Protein AF-A0A7C4IG52-F1 (afdb_monomer)

Solvent-accessible surface area (backbone atoms only — not comparable to full-atom values): 4669 Å² total; per-residue (Å²): 119,70,74,60,54,57,54,48,65,68,46,40,60,79,77,53,64,73,88,53,72,88,45,48,75,64,56,46,53,61,49,46,47,51,50,22,41,56,57,32,56,74,72,46,96,49,79,86,51,26,68,62,53,14,52,51,47,34,52,50,53,53,54,50,51,53,50,51,53,50,51,52,53,52,50,50,56,62,72,75,106

Foldseek 3Di:
DVVVVVVCVVCCCVVPPDPCVVVVVVVVLVVLLVCLQVVQVVVDPDPVCRVVRSVVSSVVVVVVVVVVVVVVVVVVVVVVD

pLDDT: mean 79.82, std 10.15, range [53.47, 94.75]

Structure (mmCIF, N/CA/C/O backbone):
data_AF-A0A7C4IG52-F1
#
_entry.id   AF-A0A7C4IG52-F1
#
loop_
_atom_site.group_PDB
_atom_site.id
_atom_site.type_symbol
_atom_site.label_atom_id
_atom_site.label_alt_id
_atom_site.label_comp_id
_atom_site.label_asym_id
_atom_site.label_entity_id
_atom_site.label_seq_id
_atom_site.pdbx_PDB_ins_code
_atom_site.Cartn_x
_atom_site.Cartn_y
_atom_site.Cartn_z
_atom_site.occupancy
_atom_site.B_iso_or_equiv
_atom_site.auth_seq_id
_atom_site.auth_comp_id
_atom_site.auth_asym_id
_atom_site.auth_atom_id
_atom_site.pdbx_PDB_model_num
ATOM 1 N N . MET A 1 1 ? 30.344 -27.949 14.549 1.00 53.47 1 MET A N 1
ATOM 2 C CA . MET A 1 1 ? 29.475 -28.154 13.365 1.00 53.47 1 MET A CA 1
ATOM 3 C C . MET A 1 1 ? 28.228 -27.257 13.364 1.00 53.47 1 MET A C 1
ATOM 5 O O . MET A 1 1 ? 27.924 -26.693 12.328 1.00 53.47 1 MET A O 1
ATOM 9 N N . VAL A 1 2 ? 27.558 -27.026 14.505 1.00 62.69 2 VAL A N 1
ATOM 10 C CA . VAL A 1 2 ? 26.368 -26.138 14.608 1.00 62.69 2 VAL A CA 1
ATOM 11 C C . VAL A 1 2 ? 26.670 -24.644 14.357 1.00 62.69 2 VAL A C 1
ATOM 13 O O . VAL A 1 2 ? 25.872 -23.958 13.729 1.00 62.69 2 VAL A O 1
ATOM 16 N N . ALA A 1 3 ? 27.846 -24.142 14.757 1.00 61.53 3 ALA A N 1
ATOM 17 C CA . ALA A 1 3 ? 28.233 -22.733 14.570 1.00 61.53 3 ALA A CA 1
ATOM 18 C C . ALA A 1 3 ? 28.493 -22.320 13.103 1.00 61.53 3 ALA A C 1
ATOM 20 O O . ALA A 1 3 ? 28.414 -21.145 12.768 1.00 61.53 3 ALA A O 1
ATOM 21 N N . LEU A 1 4 ? 28.790 -23.279 12.218 1.00 62.47 4 LEU A N 1
ATOM 22 C CA . LEU A 1 4 ? 28.938 -23.022 10.779 1.00 62.47 4 LEU A CA 1
ATOM 23 C C . LEU A 1 4 ? 27.572 -22.864 10.103 1.00 62.47 4 LEU A C 1
ATOM 25 O O . LEU A 1 4 ? 27.413 -22.023 9.224 1.00 62.47 4 LEU A O 1
ATOM 29 N N . LEU A 1 5 ? 26.565 -23.620 10.556 1.00 64.81 5 LEU A N 1
ATOM 30 C CA . LEU A 1 5 ? 25.204 -23.528 10.028 1.00 64.81 5 LEU A CA 1
ATOM 31 C C . LEU A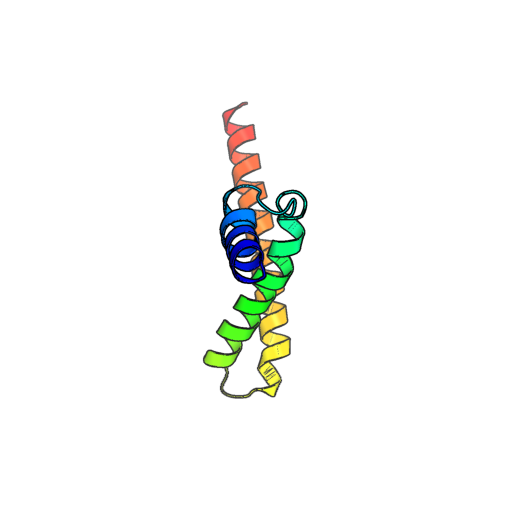 1 5 ? 24.585 -22.159 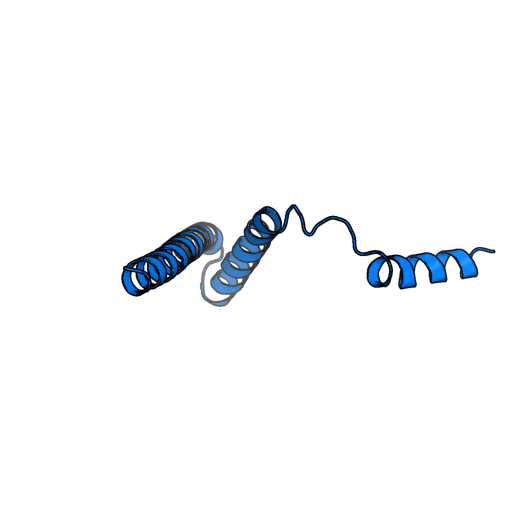10.338 1.00 64.81 5 LEU A C 1
ATOM 33 O O . LEU A 1 5 ? 23.985 -21.559 9.451 1.00 64.81 5 LEU A O 1
ATOM 37 N N . SER A 1 6 ? 24.790 -21.610 11.542 1.00 63.25 6 SER A N 1
ATOM 38 C CA . SER A 1 6 ? 24.269 -20.280 11.900 1.00 63.25 6 SER A CA 1
ATOM 39 C C . SER A 1 6 ? 24.884 -19.136 11.081 1.00 63.25 6 SER A C 1
ATOM 41 O O . SER A 1 6 ? 24.192 -18.160 10.793 1.00 63.25 6 SER A O 1
ATOM 43 N N . GLN A 1 7 ? 26.146 -19.254 10.650 1.00 63.53 7 GLN A N 1
ATOM 44 C CA . GLN A 1 7 ? 26.783 -18.263 9.770 1.00 63.53 7 GLN A CA 1
ATOM 45 C C . GLN A 1 7 ? 26.259 -18.306 8.328 1.00 63.53 7 GLN A C 1
ATOM 47 O O . GLN A 1 7 ? 26.223 -17.276 7.655 1.00 63.53 7 GLN A O 1
ATOM 52 N N . VAL A 1 8 ? 25.839 -19.477 7.843 1.00 62.00 8 VAL A N 1
ATOM 53 C CA . VAL A 1 8 ? 25.252 -19.605 6.502 1.00 62.00 8 VAL A CA 1
ATOM 54 C C . VAL A 1 8 ? 23.866 -18.961 6.464 1.00 62.00 8 VAL A C 1
ATOM 56 O O . VAL A 1 8 ? 23.595 -18.186 5.551 1.00 62.00 8 VAL A O 1
ATOM 59 N N . TRP A 1 9 ? 23.026 -19.171 7.486 1.00 61.56 9 TRP A N 1
ATOM 60 C CA . TRP A 1 9 ? 21.706 -18.526 7.575 1.00 61.56 9 TRP A CA 1
ATOM 61 C C . TRP A 1 9 ? 21.777 -17.004 7.709 1.00 61.56 9 TRP A C 1
ATOM 63 O O . TRP A 1 9 ? 20.875 -16.317 7.239 1.00 61.56 9 TRP A O 1
ATOM 73 N N . SER A 1 10 ? 22.839 -16.460 8.312 1.00 68.88 10 SER A N 1
ATOM 74 C CA . SER A 1 10 ? 22.991 -15.008 8.445 1.00 68.88 10 SER A CA 1
ATOM 75 C C . SER A 1 10 ? 23.461 -14.326 7.159 1.00 68.88 10 SER A C 1
ATOM 77 O O . SER A 1 10 ? 23.085 -13.182 6.928 1.00 68.88 10 SER A O 1
ATOM 79 N N . ARG A 1 11 ? 24.236 -15.004 6.296 1.00 61.03 11 ARG A N 1
ATOM 80 C CA . ARG A 1 11 ? 24.681 -14.450 4.997 1.00 61.03 11 ARG A CA 1
ATOM 81 C C . ARG A 1 11 ? 23.760 -14.790 3.828 1.00 61.03 11 ARG A C 1
ATOM 83 O O . ARG A 1 11 ? 23.672 -13.995 2.895 1.00 61.03 11 ARG A O 1
ATOM 90 N N . ALA A 1 12 ? 23.065 -15.925 3.873 1.00 65.00 12 ALA A N 1
ATOM 91 C CA . ALA A 1 12 ? 22.170 -16.372 2.808 1.00 65.00 12 ALA A CA 1
ATOM 92 C C . ALA A 1 12 ? 21.129 -15.320 2.364 1.00 65.00 12 ALA A C 1
ATOM 94 O O . ALA A 1 12 ? 21.043 -15.106 1.160 1.00 65.00 12 ALA A O 1
ATOM 95 N N . PRO A 1 13 ? 20.405 -14.599 3.249 1.00 66.38 13 PRO A N 1
ATOM 96 C CA . PRO A 1 13 ? 19.385 -13.646 2.802 1.00 66.38 13 PRO A CA 1
ATOM 97 C C . PRO A 1 13 ? 19.960 -12.393 2.123 1.00 66.38 13 PRO A C 1
ATOM 99 O O . PRO A 1 13 ? 19.257 -11.755 1.346 1.00 66.38 13 PRO A O 1
ATOM 102 N N . PHE A 1 14 ? 21.224 -12.042 2.390 1.00 67.44 14 PHE A N 1
ATOM 103 C CA . PHE A 1 14 ? 21.886 -10.886 1.773 1.00 67.44 14 PHE A CA 1
ATOM 104 C C . PHE A 1 14 ? 22.618 -11.243 0.473 1.00 67.44 14 PHE A C 1
ATOM 106 O O . PHE A 1 14 ? 22.776 -10.387 -0.391 1.00 67.44 14 PHE A O 1
ATOM 113 N N . VAL A 1 15 ? 23.070 -12.495 0.331 1.00 74.62 15 VAL A N 1
ATOM 114 C CA . VAL A 1 15 ? 23.799 -12.981 -0.856 1.00 74.62 15 VAL A CA 1
ATOM 115 C C . VAL A 1 15 ? 22.852 -13.600 -1.892 1.00 74.62 15 VAL A C 1
ATOM 117 O O . VAL A 1 15 ? 23.092 -13.478 -3.089 1.00 74.62 15 VAL A O 1
ATOM 120 N N . ALA A 1 16 ? 21.761 -14.229 -1.449 1.00 71.31 16 ALA A N 1
ATOM 121 C CA . ALA A 1 16 ? 20.718 -14.805 -2.290 1.00 71.31 16 ALA A CA 1
ATOM 122 C C . ALA A 1 16 ? 19.353 -14.278 -1.812 1.00 71.31 16 ALA A C 1
ATOM 124 O O . ALA A 1 16 ? 18.750 -14.864 -0.905 1.00 71.31 16 ALA A O 1
ATOM 125 N N . PRO A 1 17 ? 18.866 -13.151 -2.368 1.00 69.94 17 PRO A N 1
ATOM 126 C CA . PRO A 1 17 ? 17.592 -12.593 -1.948 1.00 69.94 17 PRO A CA 1
ATOM 127 C C . PRO A 1 17 ? 16.473 -13.604 -2.203 1.00 69.94 17 PRO A C 1
ATOM 129 O O . PRO A 1 17 ? 16.435 -14.279 -3.235 1.00 69.94 17 PRO A O 1
ATOM 132 N N . LEU A 1 18 ? 15.542 -13.697 -1.254 1.00 74.00 18 LEU A N 1
ATOM 133 C CA . LEU A 1 18 ? 14.315 -14.468 -1.433 1.00 74.00 18 LEU A CA 1
ATOM 134 C C . LEU A 1 18 ? 13.610 -13.998 -2.722 1.00 74.00 18 LEU A C 1
ATOM 136 O O . LEU A 1 18 ? 13.533 -12.786 -2.946 1.00 74.00 18 LEU A O 1
ATOM 140 N N . PRO A 1 19 ? 13.047 -14.906 -3.547 1.00 77.81 19 PRO A N 1
ATOM 141 C CA . PRO A 1 19 ? 12.357 -14.574 -4.801 1.00 77.81 19 PRO A CA 1
ATOM 142 C C . PRO A 1 19 ? 10.970 -13.949 -4.553 1.00 77.81 19 PRO A C 1
ATOM 144 O O . PRO A 1 19 ? 9.966 -14.309 -5.162 1.00 77.81 19 PRO A O 1
ATOM 147 N N . VAL A 1 20 ? 10.908 -13.000 -3.623 1.00 77.75 20 VAL A N 1
ATOM 148 C CA . VAL A 1 20 ? 9.721 -12.257 -3.201 1.00 77.75 20 VAL A CA 1
ATOM 149 C C . VAL A 1 20 ? 9.456 -11.061 -4.119 1.00 77.75 20 VAL A C 1
ATOM 151 O O . VAL A 1 20 ? 8.338 -10.555 -4.165 1.00 77.75 20 VAL A O 1
ATOM 154 N N . TRP A 1 21 ? 10.456 -10.654 -4.907 1.00 75.25 21 TRP A N 1
ATOM 155 C CA . TRP A 1 21 ? 10.370 -9.514 -5.820 1.00 75.25 21 TRP A CA 1
ATOM 156 C C . TRP A 1 21 ? 9.252 -9.651 -6.853 1.00 75.25 21 TRP A C 1
ATOM 158 O O . TRP A 1 21 ? 8.637 -8.658 -7.202 1.00 75.25 21 TRP A O 1
ATOM 168 N N . ASN A 1 22 ? 8.909 -10.869 -7.277 1.00 80.81 22 ASN A N 1
ATOM 169 C CA . ASN A 1 22 ? 7.795 -11.102 -8.206 1.00 80.81 22 ASN A CA 1
ATOM 170 C C . ASN A 1 22 ? 6.414 -10.830 -7.583 1.00 80.81 22 ASN A C 1
ATOM 172 O O . ASN A 1 22 ? 5.443 -10.615 -8.303 1.00 80.81 22 ASN A O 1
ATOM 176 N N . TYR A 1 23 ? 6.323 -10.803 -6.252 1.00 82.12 23 TYR A N 1
ATOM 177 C CA . TYR A 1 23 ? 5.086 -10.606 -5.494 1.00 82.12 23 TYR A CA 1
ATOM 178 C C . TYR A 1 23 ? 5.044 -9.237 -4.802 1.00 82.12 23 TYR A C 1
ATOM 180 O O . TYR A 1 23 ? 4.296 -9.040 -3.844 1.00 82.12 23 TYR A O 1
ATOM 188 N N . TRP A 1 24 ? 5.836 -8.272 -5.274 1.00 79.69 24 TRP A N 1
ATOM 189 C CA . TRP A 1 24 ? 5.944 -6.944 -4.669 1.00 79.69 24 TRP A CA 1
ATOM 190 C C . TRP A 1 24 ? 4.593 -6.221 -4.546 1.00 79.69 24 TRP A C 1
ATOM 192 O O . TRP A 1 24 ? 4.318 -5.595 -3.524 1.00 79.69 24 TRP A O 1
ATOM 202 N N . TYR A 1 25 ? 3.710 -6.381 -5.535 1.00 79.12 25 TYR A N 1
ATOM 203 C CA . TYR A 1 25 ? 2.349 -5.840 -5.500 1.00 79.12 25 TYR A CA 1
ATOM 204 C C . TYR A 1 25 ? 1.520 -6.412 -4.339 1.00 79.12 25 TYR A C 1
ATOM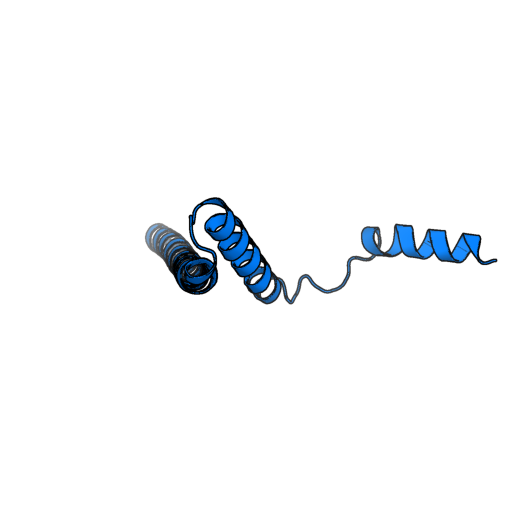 206 O O . TYR A 1 25 ? 0.767 -5.690 -3.690 1.00 79.12 25 TYR A O 1
ATOM 214 N N . LEU A 1 26 ? 1.679 -7.708 -4.047 1.00 84.31 26 LEU A N 1
ATOM 215 C CA . LEU A 1 26 ? 0.986 -8.380 -2.945 1.00 84.31 26 LEU A CA 1
ATOM 216 C C . LEU A 1 26 ? 1.535 -7.955 -1.586 1.00 84.31 26 LEU A C 1
ATOM 218 O O . LEU A 1 26 ? 0.760 -7.884 -0.643 1.00 84.31 26 LEU A O 1
ATOM 222 N N . LEU A 1 27 ? 2.831 -7.642 -1.486 1.00 82.62 27 LEU A N 1
ATOM 223 C CA . LEU A 1 27 ? 3.466 -7.111 -0.268 1.00 82.62 27 LEU A CA 1
ATOM 224 C C . LEU A 1 27 ? 3.052 -5.668 0.041 1.00 82.62 27 LEU A C 1
ATOM 226 O O . LEU A 1 27 ? 3.090 -5.244 1.196 1.00 82.62 27 LEU A O 1
ATOM 230 N N . LEU A 1 28 ? 2.595 -4.936 -0.972 1.00 82.69 28 LEU A N 1
ATOM 231 C CA . LEU A 1 28 ? 2.065 -3.584 -0.835 1.00 82.69 28 LEU A CA 1
ATOM 232 C C . LEU A 1 28 ? 0.745 -3.566 -0.044 1.00 82.69 28 LEU A C 1
ATOM 234 O O . LEU A 1 28 ? 0.542 -2.690 0.791 1.00 82.69 28 LEU A O 1
ATOM 238 N N . LEU A 1 29 ? -0.119 -4.570 -0.224 1.00 84.25 29 LEU A N 1
ATOM 239 C CA . LEU A 1 29 ? -1.394 -4.685 0.499 1.00 84.25 29 LEU A CA 1
ATOM 240 C C . LEU A 1 29 ? -1.235 -4.768 2.035 1.00 84.25 29 LEU A C 1
ATOM 242 O O . LEU A 1 29 ? -1.808 -3.922 2.726 1.00 84.25 29 LEU A O 1
ATOM 246 N N . PRO A 1 30 ? -0.471 -5.715 2.619 1.00 84.75 30 PRO A N 1
ATOM 247 C CA . PRO A 1 30 ? -0.286 -5.785 4.065 1.00 84.75 30 PRO A CA 1
ATOM 248 C C . PRO A 1 30 ? 0.470 -4.567 4.604 1.00 84.75 30 PRO A C 1
ATOM 250 O O . PRO A 1 30 ? 0.201 -4.143 5.726 1.00 84.75 30 PRO A O 1
ATOM 253 N N . LEU A 1 31 ? 1.361 -3.962 3.810 1.00 85.25 31 LEU A N 1
ATOM 254 C CA . LEU A 1 31 ? 2.066 -2.739 4.190 1.00 85.25 31 LEU A CA 1
ATOM 255 C C . LEU A 1 31 ? 1.101 -1.553 4.340 1.00 85.25 31 LEU A C 1
ATOM 257 O O . LEU A 1 31 ? 1.096 -0.886 5.376 1.00 85.25 31 LEU A O 1
ATOM 261 N N . VAL A 1 32 ? 0.241 -1.315 3.347 1.00 85.56 32 VAL A N 1
ATOM 262 C CA . VAL A 1 32 ? -0.758 -0.234 3.404 1.00 85.56 32 VAL A CA 1
ATOM 263 C C . VAL A 1 32 ? -1.768 -0.496 4.521 1.00 85.56 32 VAL A C 1
ATOM 265 O O . VAL A 1 32 ? -2.138 0.434 5.238 1.00 85.56 32 VAL A O 1
ATOM 268 N N . ALA A 1 33 ? -2.168 -1.753 4.733 1.00 83.12 33 ALA A N 1
ATOM 269 C CA . ALA A 1 33 ? -3.053 -2.124 5.835 1.00 83.12 33 ALA A CA 1
ATOM 270 C C . ALA A 1 33 ? -2.415 -1.831 7.204 1.00 83.12 33 ALA A C 1
ATOM 272 O O . ALA A 1 33 ? -3.056 -1.219 8.060 1.00 83.12 33 ALA A O 1
ATOM 273 N N . ALA A 1 34 ? -1.145 -2.195 7.401 1.00 85.62 34 ALA A N 1
ATOM 274 C CA . ALA A 1 34 ? -0.419 -1.910 8.636 1.00 85.62 34 ALA A CA 1
ATOM 275 C C . ALA A 1 34 ? -0.322 -0.399 8.908 1.00 85.62 34 ALA A C 1
ATOM 277 O O . ALA A 1 34 ? -0.613 0.045 10.020 1.00 85.62 34 ALA A O 1
ATOM 278 N N . ILE A 1 35 ? 0.010 0.403 7.890 1.00 85.00 35 ILE A N 1
ATOM 279 C CA . ILE A 1 35 ? 0.089 1.867 8.009 1.00 85.00 35 ILE A CA 1
ATOM 280 C C . ILE A 1 35 ? -1.281 2.458 8.356 1.00 85.00 35 ILE A C 1
ATOM 282 O O . ILE A 1 35 ? -1.377 3.282 9.265 1.00 85.00 35 ILE A O 1
ATOM 286 N N . ALA A 1 36 ? -2.347 2.023 7.680 1.00 81.75 36 ALA A N 1
ATOM 287 C CA . ALA A 1 36 ? -3.696 2.520 7.930 1.00 81.75 36 ALA A CA 1
ATOM 288 C C . ALA A 1 36 ? -4.163 2.225 9.366 1.00 81.75 36 ALA A C 1
ATOM 290 O O . ALA A 1 36 ? -4.728 3.102 10.026 1.00 81.75 36 ALA A O 1
ATOM 291 N N . VAL A 1 37 ? -3.882 1.020 9.872 1.00 80.62 37 VAL A N 1
ATOM 292 C CA . VAL A 1 37 ? -4.226 0.617 11.243 1.00 80.62 37 VAL A CA 1
ATOM 293 C C . VAL A 1 37 ? -3.424 1.412 12.274 1.00 80.62 37 VAL A C 1
ATOM 295 O O . VAL A 1 37 ? -4.026 1.974 13.188 1.00 80.62 37 VAL A O 1
ATOM 298 N N . VAL A 1 38 ? -2.097 1.509 12.127 1.00 84.38 38 VAL A N 1
ATOM 299 C CA . VAL A 1 38 ? -1.226 2.231 13.078 1.00 84.38 38 VAL A CA 1
ATOM 300 C C . VAL A 1 38 ? -1.526 3.728 13.083 1.00 84.38 38 VAL A C 1
ATOM 302 O O . VAL A 1 38 ? -1.646 4.344 14.139 1.00 84.38 38 VAL A O 1
ATOM 305 N N . TYR A 1 39 ? -1.699 4.333 11.910 1.00 80.00 39 TYR A N 1
ATOM 306 C CA . TYR A 1 39 ? -1.995 5.758 11.818 1.00 80.00 39 TYR A CA 1
ATOM 307 C C . TYR A 1 39 ? -3.328 6.100 12.490 1.00 80.00 39 TYR A C 1
ATOM 309 O O . TYR A 1 39 ? -3.433 7.080 13.234 1.00 80.00 39 TYR A O 1
ATOM 317 N N . LYS A 1 40 ? -4.361 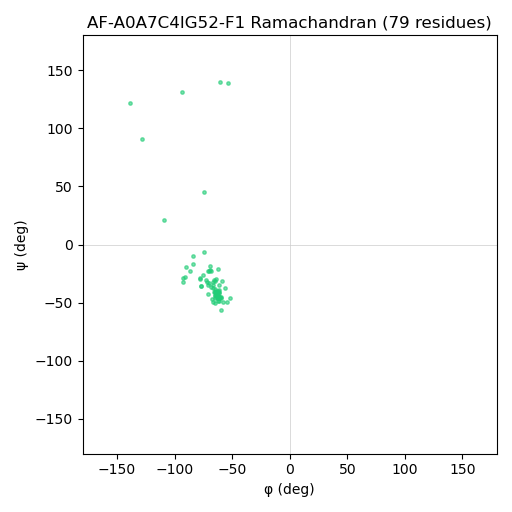5.284 12.252 1.00 77.25 40 LYS A N 1
ATOM 318 C CA . LYS A 1 40 ? -5.690 5.545 12.802 1.00 77.25 40 LYS A CA 1
ATOM 319 C C . LYS A 1 40 ? -5.805 5.163 14.279 1.00 77.25 40 LYS A C 1
ATOM 321 O O . LYS A 1 40 ? -6.557 5.818 14.998 1.00 77.25 40 LYS A O 1
ATOM 326 N N . SER A 1 41 ? -5.040 4.180 14.756 1.00 77.31 41 SER A N 1
ATOM 327 C CA . SER A 1 41 ? -5.018 3.815 16.177 1.00 77.31 41 SER A CA 1
ATOM 328 C C . SER A 1 41 ? -4.431 4.917 17.063 1.00 77.31 41 SER A C 1
ATOM 330 O O . SER A 1 41 ? -4.909 5.099 18.178 1.00 77.31 41 SER A O 1
ATOM 332 N N . ILE A 1 42 ? -3.467 5.695 16.560 1.00 79.56 42 ILE A N 1
ATOM 333 C CA . ILE A 1 42 ? -2.874 6.831 17.287 1.00 79.56 42 ILE A CA 1
ATOM 334 C C . ILE A 1 42 ? -3.805 8.053 17.272 1.00 79.56 42 ILE A C 1
ATOM 336 O O . ILE A 1 42 ? -3.863 8.809 18.240 1.00 79.56 42 ILE A O 1
ATOM 340 N N . ARG A 1 43 ? -4.539 8.270 16.172 1.00 72.00 43 ARG A N 1
ATOM 341 C CA . ARG A 1 43 ? -5.386 9.464 15.993 1.00 72.00 43 ARG A CA 1
ATOM 342 C C . ARG A 1 43 ? -6.802 9.349 16.561 1.00 72.00 43 ARG A C 1
ATOM 344 O O . ARG A 1 43 ? -7.437 10.381 16.764 1.00 72.00 43 ARG A O 1
ATOM 351 N N . CYS A 1 44 ? -7.341 8.146 16.751 1.00 71.38 44 CYS A N 1
ATOM 352 C CA . CYS A 1 44 ? -8.725 7.963 17.200 1.00 71.38 44 CYS A CA 1
ATOM 353 C C . CYS A 1 44 ? -8.825 7.810 18.723 1.00 71.38 44 CYS A C 1
ATOM 355 O O . CYS A 1 44 ? -8.181 6.952 19.311 1.00 71.38 44 CYS A O 1
ATOM 357 N N . GLY A 1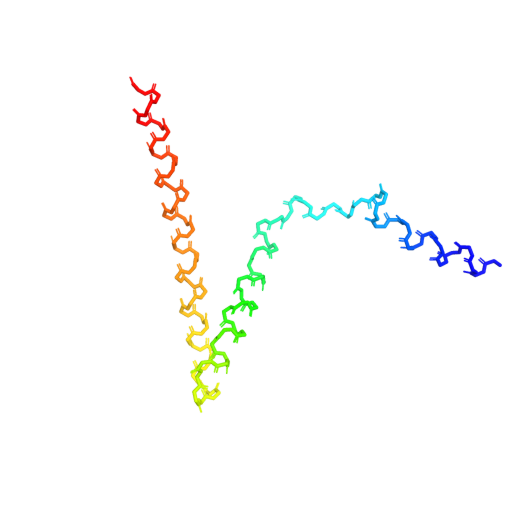 45 ? -9.735 8.562 19.352 1.00 68.31 45 GLY A N 1
ATOM 358 C CA . GLY A 1 45 ? -10.015 8.459 20.793 1.00 68.31 45 GLY A CA 1
ATOM 359 C C . GLY A 1 45 ? -10.812 7.215 21.218 1.00 68.31 45 GLY A C 1
ATOM 360 O O . GLY A 1 45 ? -10.993 6.983 22.408 1.00 68.31 45 GLY A O 1
ATOM 361 N N . SER A 1 46 ? -11.306 6.406 20.272 1.00 73.56 46 SER A N 1
ATOM 362 C CA . SER A 1 46 ? -12.062 5.180 20.556 1.00 73.56 46 SER A CA 1
ATOM 363 C C . SER A 1 46 ? -11.652 4.038 19.627 1.00 73.56 46 SER A C 1
ATOM 365 O O . SER A 1 46 ? -11.801 4.129 18.406 1.00 73.56 46 SER A O 1
ATOM 367 N N . MET A 1 47 ? -11.197 2.923 20.211 1.00 71.50 47 MET A N 1
ATOM 368 C CA . MET A 1 47 ? -10.710 1.749 19.472 1.00 71.50 47 MET A CA 1
ATOM 369 C C . MET A 1 47 ? -11.773 1.069 18.592 1.00 71.50 47 MET A C 1
ATOM 371 O O . MET A 1 47 ? -11.420 0.409 17.619 1.00 71.50 47 MET A O 1
ATOM 375 N N . ARG A 1 48 ? -13.076 1.264 18.856 1.00 76.88 48 ARG A N 1
ATOM 376 C CA . ARG A 1 48 ? -14.153 0.692 18.017 1.00 76.88 48 ARG A CA 1
ATOM 377 C C . ARG A 1 48 ? -14.237 1.318 16.624 1.00 76.88 48 ARG A C 1
ATOM 379 O O . ARG A 1 48 ? -14.769 0.689 15.717 1.00 76.88 48 ARG A O 1
ATOM 386 N N . GLN A 1 49 ? -13.732 2.538 16.445 1.00 79.75 49 GLN A N 1
ATOM 387 C CA . GLN A 1 49 ? -13.785 3.241 15.157 1.00 79.75 49 GLN A CA 1
ATOM 388 C C . GLN A 1 49 ? -12.557 2.951 14.284 1.00 79.75 49 GLN A C 1
ATOM 390 O O . GLN A 1 49 ? -12.622 3.094 13.066 1.00 79.75 49 GLN A O 1
ATOM 395 N N . VAL A 1 50 ? -11.467 2.479 14.896 1.00 74.25 50 VAL A N 1
ATOM 396 C CA . VAL A 1 50 ? -10.180 2.213 14.240 1.00 74.25 50 VAL A CA 1
ATOM 397 C C . VAL A 1 50 ? -10.292 1.279 13.028 1.00 74.25 50 VAL A C 1
ATOM 399 O O . VAL A 1 50 ? -9.788 1.673 11.982 1.00 74.25 50 VAL A O 1
ATOM 402 N N . PRO A 1 51 ? -10.957 0.103 13.069 1.00 75.19 51 PRO A N 1
ATOM 403 C CA . PRO A 1 51 ? -10.985 -0.792 11.907 1.00 75.19 51 PRO A CA 1
ATOM 404 C C . PRO A 1 51 ? -11.781 -0.218 10.726 1.00 75.19 51 PRO A C 1
ATOM 406 O O . PRO A 1 51 ? -11.370 -0.373 9.579 1.00 75.19 51 PRO A O 1
ATOM 409 N N . ARG A 1 52 ? -12.888 0.492 10.990 1.00 80.94 52 ARG A N 1
ATOM 410 C CA . ARG A 1 52 ? -13.701 1.128 9.939 1.00 80.94 52 ARG A CA 1
ATOM 411 C C . ARG A 1 52 ? -12.934 2.260 9.269 1.00 80.94 52 ARG A C 1
ATOM 413 O O . ARG A 1 52 ? -12.882 2.351 8.049 1.00 80.94 52 ARG A O 1
ATOM 420 N N . GLU A 1 53 ? -12.326 3.110 10.080 1.00 81.56 53 GLU A N 1
ATOM 421 C CA . GLU A 1 53 ? -11.575 4.261 9.604 1.00 81.56 53 GLU A CA 1
ATOM 422 C C . GLU A 1 53 ? -10.253 3.861 8.931 1.00 81.56 53 GLU A C 1
ATOM 424 O O . GLU A 1 53 ? -9.861 4.479 7.943 1.00 81.56 53 GLU A O 1
ATOM 429 N N . ALA A 1 54 ? -9.587 2.805 9.408 1.00 81.00 54 ALA A N 1
ATOM 430 C CA . ALA A 1 54 ? -8.414 2.230 8.752 1.00 81.00 54 ALA A CA 1
ATOM 431 C C . ALA A 1 54 ? -8.771 1.628 7.384 1.00 81.00 54 ALA A C 1
ATOM 433 O O . ALA A 1 54 ? -8.035 1.840 6.425 1.00 81.00 54 ALA A O 1
ATOM 434 N N . ALA A 1 55 ? -9.915 0.945 7.257 1.00 83.81 55 ALA A N 1
ATOM 435 C CA . ALA A 1 55 ? -10.380 0.435 5.966 1.00 83.81 55 ALA A CA 1
ATOM 436 C C . ALA A 1 55 ? -10.658 1.568 4.962 1.00 83.81 55 ALA A C 1
ATOM 438 O O . ALA A 1 55 ? -10.285 1.461 3.797 1.00 83.81 55 ALA A O 1
ATOM 439 N N . ILE A 1 56 ? -11.248 2.680 5.414 1.00 87.19 56 ILE A N 1
ATOM 440 C CA . ILE A 1 56 ? -11.451 3.867 4.568 1.00 87.19 56 ILE A CA 1
ATOM 441 C C . ILE A 1 56 ? -10.100 4.426 4.106 1.00 87.19 56 ILE A C 1
ATOM 443 O O . ILE A 1 56 ? -9.906 4.657 2.915 1.00 87.19 56 ILE A O 1
ATOM 447 N N . LEU A 1 57 ? -9.148 4.599 5.026 1.00 82.19 57 LEU A N 1
ATOM 448 C CA . LEU A 1 57 ? -7.812 5.115 4.712 1.00 82.19 57 LEU A CA 1
ATOM 449 C C . LEU A 1 57 ? -7.058 4.205 3.731 1.00 82.19 57 LEU A C 1
ATOM 451 O O . LEU A 1 57 ? -6.435 4.694 2.794 1.00 82.19 57 LEU A O 1
ATOM 455 N N . PHE A 1 58 ? -7.168 2.890 3.910 1.00 84.00 58 PHE A N 1
ATOM 456 C CA . PHE A 1 58 ? -6.612 1.890 3.004 1.00 84.00 58 PHE A CA 1
ATOM 457 C C . PHE A 1 58 ? -7.155 2.048 1.576 1.00 84.00 58 PHE A C 1
ATOM 459 O O . PHE A 1 58 ? -6.375 2.132 0.627 1.00 84.00 58 PHE A O 1
ATOM 466 N N . VAL A 1 59 ? -8.479 2.160 1.420 1.00 88.25 59 VAL A N 1
ATOM 467 C CA . VAL A 1 59 ? -9.113 2.369 0.107 1.00 88.25 59 VAL A CA 1
ATOM 468 C C . VAL A 1 59 ? -8.682 3.701 -0.508 1.00 88.25 59 VAL A C 1
ATOM 470 O O . VAL A 1 59 ? -8.355 3.744 -1.691 1.00 88.25 59 VAL A O 1
ATOM 473 N N . VAL A 1 60 ? -8.621 4.776 0.283 1.00 90.38 60 VAL A N 1
ATOM 474 C CA . VAL A 1 60 ? -8.169 6.094 -0.193 1.00 90.38 60 VAL A CA 1
ATOM 475 C C . VAL A 1 60 ? -6.739 6.028 -0.727 1.00 90.38 60 VAL A C 1
ATOM 477 O O . VAL A 1 60 ? -6.483 6.538 -1.817 1.00 90.38 60 VAL A O 1
ATOM 480 N N . ILE A 1 61 ? -5.820 5.372 -0.010 1.00 86.19 61 ILE A N 1
ATOM 481 C CA . ILE A 1 61 ? -4.430 5.212 -0.461 1.00 86.19 61 ILE A CA 1
ATOM 482 C C . ILE A 1 61 ? -4.385 4.475 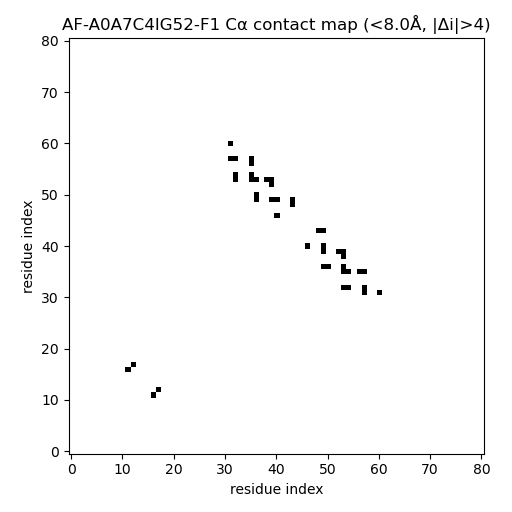-1.804 1.00 86.19 61 ILE A C 1
ATOM 484 O O . ILE A 1 61 ? -3.713 4.940 -2.724 1.00 86.19 61 ILE A O 1
ATOM 488 N N . LEU A 1 62 ? -5.136 3.380 -1.954 1.00 88.38 62 LEU A N 1
ATOM 489 C CA . LEU A 1 62 ? -5.188 2.633 -3.215 1.00 88.38 62 LEU A CA 1
ATOM 490 C C . LEU A 1 62 ? -5.721 3.483 -4.375 1.00 88.38 62 LEU A C 1
ATOM 492 O O . LEU A 1 62 ? -5.119 3.501 -5.448 1.00 88.38 62 LEU A O 1
ATOM 496 N N . VAL A 1 63 ? -6.813 4.219 -4.161 1.00 92.31 63 VAL A N 1
ATOM 497 C CA . VAL A 1 63 ? -7.411 5.082 -5.192 1.00 92.31 63 VAL A CA 1
ATOM 498 C C . VAL A 1 63 ? -6.436 6.176 -5.624 1.00 92.31 63 VAL A C 1
ATOM 500 O O . VAL A 1 63 ? -6.242 6.387 -6.819 1.00 92.31 63 VAL A O 1
ATOM 503 N N . VAL A 1 64 ? -5.783 6.842 -4.670 1.00 92.25 64 VAL A N 1
ATOM 504 C CA . VAL A 1 64 ? -4.805 7.898 -4.969 1.00 92.25 64 VAL A CA 1
ATOM 505 C C . VAL A 1 64 ? -3.595 7.336 -5.713 1.00 92.25 64 VAL A C 1
ATOM 507 O O . VAL A 1 64 ? -3.135 7.970 -6.659 1.00 92.25 64 VAL A O 1
ATOM 510 N N . MET A 1 65 ? -3.105 6.144 -5.352 1.00 88.44 65 MET A N 1
ATOM 511 C CA . MET A 1 65 ? -2.004 5.502 -6.081 1.00 88.44 65 MET A CA 1
ATOM 512 C C . MET A 1 65 ? -2.375 5.213 -7.539 1.00 88.44 65 MET A C 1
ATOM 514 O O . MET A 1 65 ? -1.585 5.514 -8.433 1.00 88.44 65 MET A O 1
ATOM 518 N N . VAL A 1 66 ? -3.572 4.675 -7.792 1.00 91.75 66 VAL A N 1
ATOM 519 C CA . VAL A 1 66 ? -4.042 4.394 -9.159 1.00 91.75 66 VAL A CA 1
ATOM 520 C C . VAL A 1 66 ? -4.219 5.688 -9.952 1.00 91.75 66 VAL A C 1
ATOM 522 O O . VAL A 1 66 ? -3.784 5.764 -11.100 1.00 91.75 66 VAL A O 1
ATOM 525 N N . LEU A 1 67 ? -4.801 6.724 -9.341 1.00 93.81 67 LEU A N 1
ATOM 526 C CA . LEU A 1 67 ? -4.962 8.031 -9.980 1.00 93.81 67 LEU A CA 1
ATOM 527 C C . LEU A 1 67 ? -3.617 8.674 -10.315 1.00 93.81 67 LEU A C 1
ATOM 529 O O . LEU A 1 67 ? -3.449 9.175 -11.421 1.00 93.81 67 LEU A O 1
ATOM 533 N N . ALA A 1 68 ? -2.654 8.639 -9.395 1.00 91.31 68 ALA A N 1
ATOM 534 C CA . ALA A 1 68 ? -1.319 9.182 -9.623 1.00 91.31 68 ALA A CA 1
ATOM 535 C C . ALA A 1 68 ? -0.583 8.432 -10.744 1.00 91.31 68 ALA A C 1
ATOM 537 O O . ALA A 1 68 ? 0.005 9.065 -11.619 1.00 91.31 68 ALA A O 1
ATOM 538 N N . ALA A 1 69 ? -0.659 7.096 -10.755 1.00 90.38 69 ALA A N 1
ATOM 539 C CA . ALA A 1 69 ? -0.080 6.281 -11.820 1.00 90.38 69 ALA A CA 1
ATOM 540 C C . ALA A 1 69 ? -0.727 6.585 -13.180 1.00 90.38 69 ALA A C 1
ATOM 542 O O . ALA A 1 69 ? -0.020 6.776 -14.168 1.00 90.38 69 ALA A O 1
ATOM 543 N N . GLY A 1 70 ? -2.058 6.690 -13.222 1.00 93.00 70 GLY A N 1
ATOM 544 C CA . GLY A 1 70 ? -2.798 7.041 -14.433 1.00 93.00 70 GLY A CA 1
ATOM 545 C C . GLY A 1 70 ? -2.496 8.456 -14.928 1.00 93.00 70 GLY A C 1
ATOM 546 O O . GLY A 1 70 ? -2.309 8.652 -16.124 1.00 93.00 70 GLY A O 1
ATOM 547 N N . ALA A 1 71 ? -2.385 9.431 -14.023 1.00 93.62 71 ALA A N 1
ATOM 548 C CA . ALA A 1 71 ? -2.039 10.809 -14.362 1.00 93.62 71 ALA A CA 1
ATOM 549 C C . ALA A 1 71 ? -0.627 10.909 -14.950 1.00 93.62 71 ALA A C 1
ATOM 551 O O . ALA A 1 71 ? -0.431 11.588 -15.955 1.00 93.62 71 ALA A O 1
ATOM 552 N N . LEU A 1 72 ? 0.341 10.202 -14.358 1.00 92.69 72 LEU A N 1
ATOM 553 C CA . LEU A 1 72 ? 1.708 10.157 -14.870 1.00 92.69 72 LEU A CA 1
ATOM 554 C C . LEU A 1 72 ? 1.764 9.477 -16.244 1.00 92.69 72 LEU A C 1
ATOM 556 O O . LEU A 1 72 ? 2.377 10.015 -17.161 1.00 92.69 72 LEU A O 1
ATOM 560 N N . ALA A 1 73 ? 1.096 8.330 -16.402 1.00 91.50 73 ALA A N 1
ATOM 561 C CA . ALA A 1 73 ? 1.041 7.617 -17.676 1.00 91.50 73 ALA A CA 1
ATOM 562 C C . ALA A 1 73 ? 0.387 8.474 -18.769 1.00 91.50 73 ALA A C 1
ATOM 564 O O . ALA A 1 73 ? 0.942 8.613 -19.853 1.00 91.50 73 ALA A O 1
ATOM 565 N N . GLY A 1 74 ? -0.745 9.111 -18.459 1.00 93.38 74 GLY A N 1
ATOM 566 C CA . GLY A 1 74 ? -1.436 10.003 -19.386 1.00 93.38 74 GLY A CA 1
ATOM 567 C C . GLY A 1 74 ? -0.591 11.214 -19.779 1.00 93.38 74 GLY A C 1
ATOM 568 O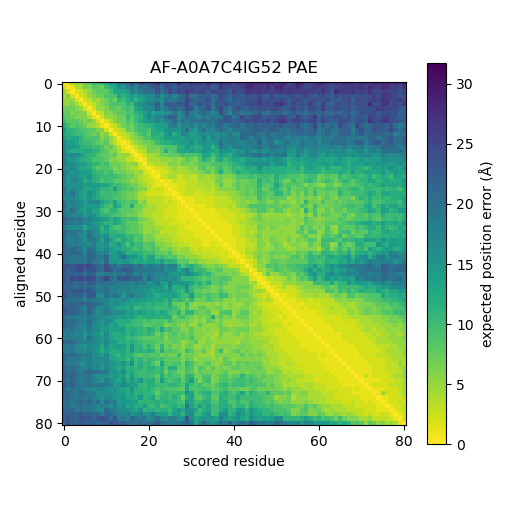 O . GLY A 1 74 ? -0.564 11.574 -20.952 1.00 93.38 74 GLY A O 1
ATOM 569 N N . LEU A 1 75 ? 0.138 11.808 -18.827 1.00 94.75 75 LEU A N 1
ATOM 570 C CA . LEU A 1 75 ? 1.054 12.917 -19.099 1.00 94.75 75 LEU A CA 1
ATOM 571 C C . LEU A 1 75 ? 2.177 12.500 -20.056 1.00 94.75 75 LEU A C 1
ATOM 573 O O . LEU A 1 75 ? 2.468 13.240 -20.990 1.00 94.75 75 LEU A O 1
ATOM 577 N N . VAL A 1 76 ? 2.785 11.329 -19.837 1.00 94.75 76 VAL A N 1
ATOM 578 C CA . VAL A 1 76 ? 3.837 10.795 -20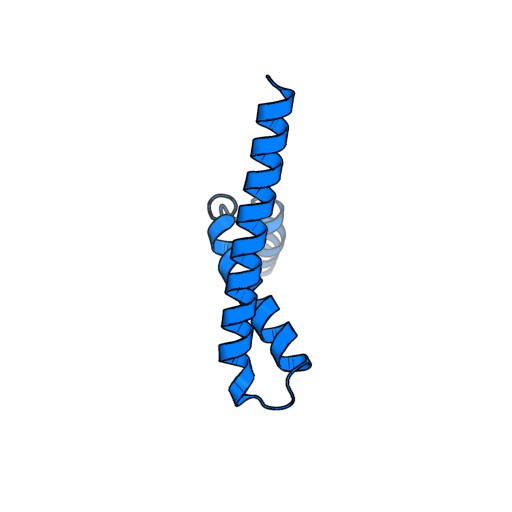.716 1.00 94.75 76 VAL A CA 1
ATOM 579 C C . VAL A 1 76 ? 3.288 10.561 -22.120 1.00 94.75 76 VAL A C 1
ATOM 581 O O . VAL A 1 76 ? 3.863 11.064 -23.076 1.00 94.75 76 VAL A O 1
ATOM 584 N N . THR A 1 77 ? 2.137 9.896 -22.251 1.00 93.31 77 THR A N 1
ATOM 585 C CA . THR A 1 77 ? 1.528 9.645 -23.566 1.00 93.31 77 THR A CA 1
ATOM 586 C C . THR A 1 77 ? 1.164 10.939 -24.297 1.00 93.31 77 THR A C 1
ATOM 588 O O . THR A 1 77 ? 1.294 10.999 -25.512 1.00 93.31 77 THR A O 1
ATOM 591 N N . LEU A 1 78 ? 0.737 11.986 -23.582 1.00 94.12 78 LEU A N 1
ATOM 592 C CA . LEU A 1 78 ? 0.440 13.294 -24.175 1.00 94.12 78 LEU A CA 1
ATOM 593 C C . LEU A 1 78 ? 1.708 14.031 -24.646 1.00 94.12 78 LEU A C 1
ATOM 595 O O . LEU A 1 78 ? 1.647 14.782 -25.609 1.00 94.12 78 LEU A O 1
ATOM 599 N N . LEU A 1 79 ? 2.833 13.844 -23.950 1.00 92.12 79 LEU A N 1
ATOM 600 C CA . LEU A 1 79 ? 4.142 14.412 -24.300 1.00 92.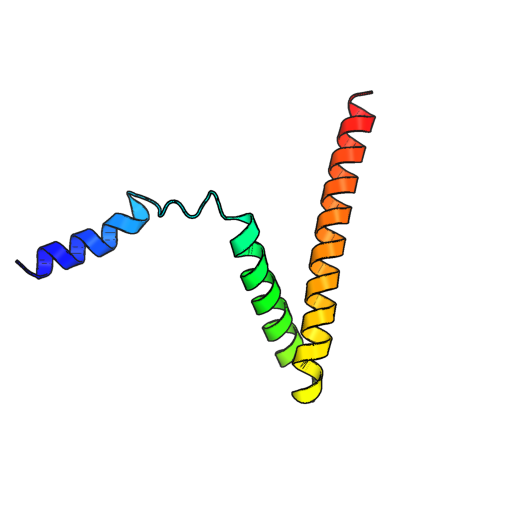12 79 LEU A CA 1
ATOM 601 C C . LEU A 1 79 ? 4.811 13.689 -25.475 1.00 92.12 79 LEU A C 1
ATOM 603 O O . LEU A 1 79 ? 5.651 14.275 -26.152 1.00 92.12 79 LEU A O 1
ATOM 607 N N . GLU A 1 80 ? 4.475 12.415 -25.670 1.00 90.19 80 GLU A N 1
ATOM 608 C CA . GLU A 1 80 ? 4.952 11.584 -26.779 1.00 90.19 80 GLU A CA 1
ATOM 609 C C . GLU A 1 80 ? 4.135 11.768 -28.074 1.00 90.19 80 GLU A C 1
ATOM 611 O O . GLU A 1 80 ? 4.554 11.264 -29.118 1.00 90.19 80 GLU A O 1
ATOM 616 N N . MET A 1 81 ? 2.994 12.473 -28.018 1.00 74.81 81 MET A N 1
ATOM 617 C CA . MET A 1 81 ? 2.177 12.871 -29.179 1.00 74.81 81 MET A CA 1
ATOM 618 C C . MET A 1 81 ? 2.660 14.180 -29.804 1.00 74.81 81 MET A C 1
ATOM 620 O O . MET A 1 81 ? 2.616 14.258 -31.053 1.00 74.81 81 MET A O 1
#

Secondary structure (DSSP, 8-state):
-HHHHHHHHHHHHHHS--TTGGGHHHHHHHHHHHHHHHHHHHH-S-TTTHHHHHHHHHHHHHHHHHHHHHHHHHHHHHH--

Mean predicted aligned error: 11.06 Å

Sequence (81 aa):
MVALLSQVWSRAPFVAPLPVWNYWYLLLLPLVAAIAVVYKSIRCGSMRQVPREAAILFVVILVVMVLAAGALAGLVTLLEM

Radius of gyration: 20.34 Å; Cα contacts (8 Å, |Δi|>4): 22; chains: 1; bounding box: 44×43×50 Å